Protein AF-A0A9P0LG61-F1 (afdb_monomer_lite)

Foldseek 3Di:
DVVVVVVVVVVVVLQVVQVCVLCVCVVVVHDDDRADGPCGQCVCCVVVVDPPVRSVVVRCVVCVVVD

Secondary structure (DSSP, 8-state):
-HHHHHHHHHHHHHHHHHHHHHTHHHHTT-----PBTTTBT-HHHHTTSS-HHHHHHHHHHH-GGG-

pLDDT: mean 92.23, std 4.89, range [65.5, 98.12]

Organism: Acanthoscelides obtectus (NCBI:txid200917)

Radius of gyration: 16.24 Å; chains: 1; bounding box: 32×25×51 Å

Sequence (67 aa):
MIIVALIVIILTYIVCYNYKLLTYWKRKGVKYVPPLPFVGNSLPVLSGNKNLNEFVIDLYRWYPEER

Structure (mmCIF, N/CA/C/O backbone):
data_AF-A0A9P0LG61-F1
#
_entry.id   AF-A0A9P0LG61-F1
#
loop_
_atom_site.group_PDB
_atom_site.id
_atom_site.type_symbol
_atom_site.label_atom_id
_atom_site.label_alt_id
_atom_site.label_comp_id
_atom_site.label_asym_id
_atom_site.label_entity_id
_atom_site.label_seq_id
_atom_site.pdbx_PDB_ins_code
_atom_site.Cartn_x
_atom_site.Cartn_y
_atom_site.Cartn_z
_atom_site.occupancy
_atom_site.B_iso_or_equiv
_atom_site.auth_seq_id
_atom_site.auth_comp_id
_atom_site.auth_asym_id
_atom_site.auth_atom_id
_atom_site.pdbx_PDB_model_num
ATOM 1 N N . MET A 1 1 ? -18.425 -2.135 26.569 1.00 86.50 1 MET A N 1
ATOM 2 C CA . MET A 1 1 ? -19.128 -1.437 25.464 1.00 86.50 1 MET A CA 1
ATOM 3 C C . MET A 1 1 ? -18.320 -0.265 24.907 1.00 86.50 1 MET A C 1
ATOM 5 O O . MET A 1 1 ? -18.077 -0.263 23.711 1.00 86.50 1 MET A O 1
ATOM 9 N N . ILE A 1 2 ? -17.825 0.666 25.736 1.00 96.06 2 ILE A N 1
ATOM 10 C CA . ILE A 1 2 ? -17.023 1.824 25.274 1.00 96.06 2 ILE A CA 1
ATOM 11 C C . ILE A 1 2 ? -15.742 1.404 24.531 1.00 96.06 2 ILE A C 1
ATOM 13 O O . ILE A 1 2 ? -15.490 1.887 23.436 1.00 96.06 2 ILE A O 1
ATOM 17 N N . ILE A 1 3 ? -14.970 0.453 25.072 1.00 97.38 3 ILE A N 1
ATOM 18 C CA . ILE A 1 3 ? -13.727 -0.025 24.432 1.00 97.38 3 ILE A CA 1
ATOM 19 C C . ILE A 1 3 ? -14.002 -0.613 23.041 1.00 97.38 3 ILE A C 1
ATOM 21 O O . ILE A 1 3 ? -13.303 -0.298 22.084 1.00 97.38 3 ILE A O 1
ATOM 25 N N . VAL A 1 4 ? -15.059 -1.419 22.910 1.00 97.56 4 VAL A N 1
ATOM 26 C CA . VAL A 1 4 ? -15.470 -2.000 21.622 1.00 97.56 4 VAL A CA 1
ATOM 27 C C . VAL A 1 4 ? -15.846 -0.900 20.628 1.00 97.56 4 VAL A C 1
ATOM 29 O O . VAL A 1 4 ? -15.405 -0.941 19.484 1.00 97.56 4 VAL A O 1
ATOM 32 N N . ALA A 1 5 ? -16.594 0.117 21.066 1.00 97.25 5 ALA A N 1
ATOM 33 C CA . ALA A 1 5 ? -16.946 1.251 20.216 1.00 97.25 5 ALA A CA 1
ATOM 34 C C . ALA A 1 5 ? -15.702 2.024 19.740 1.00 97.25 5 ALA A C 1
ATOM 36 O O . ALA A 1 5 ? -15.596 2.343 18.558 1.00 97.25 5 ALA A O 1
ATOM 37 N N . LEU A 1 6 ? -14.726 2.259 20.624 1.00 98.06 6 LEU A N 1
ATOM 38 C CA . LEU A 1 6 ? -13.462 2.909 20.264 1.00 98.06 6 LEU A CA 1
ATOM 39 C C . LEU A 1 6 ? -12.669 2.094 19.236 1.00 98.06 6 LEU A C 1
ATOM 41 O O . LEU 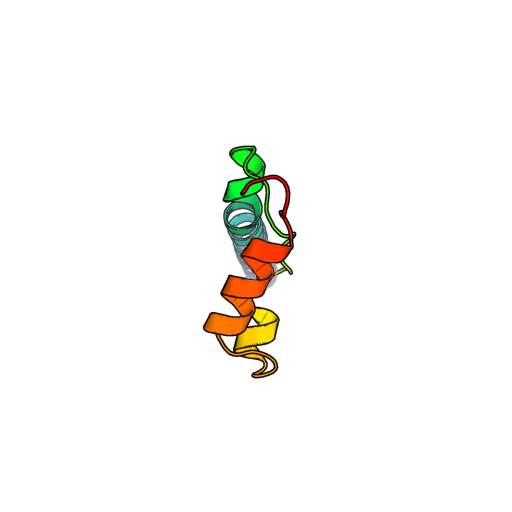A 1 6 ? -12.178 2.661 18.264 1.00 98.06 6 LEU A O 1
ATOM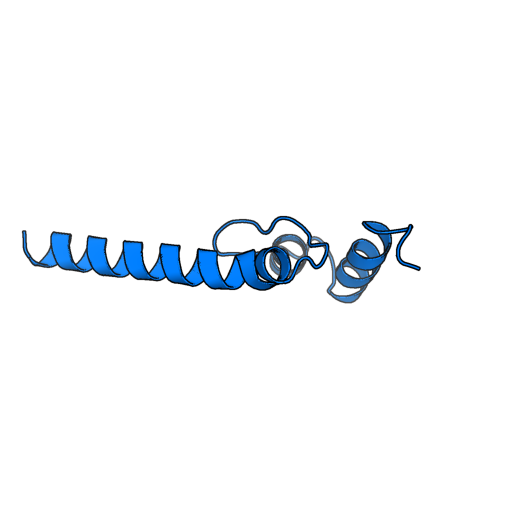 45 N N . ILE A 1 7 ? -12.594 0.771 19.399 1.00 98.06 7 ILE A N 1
ATOM 46 C CA . ILE A 1 7 ? -11.932 -0.115 18.431 1.00 98.06 7 ILE A CA 1
ATOM 47 C C . ILE A 1 7 ? -12.599 -0.002 17.056 1.00 98.06 7 ILE A C 1
ATOM 49 O O . ILE A 1 7 ? -11.909 0.170 16.054 1.00 98.06 7 ILE A O 1
ATOM 53 N N . VAL A 1 8 ? -13.933 -0.038 16.999 1.00 97.88 8 VAL A N 1
ATOM 54 C CA . VAL A 1 8 ? -14.678 0.091 15.736 1.00 97.88 8 VAL A CA 1
ATOM 55 C C . VAL A 1 8 ? -14.418 1.444 15.072 1.00 97.88 8 VAL A C 1
ATOM 57 O O . VAL A 1 8 ? -14.190 1.491 13.862 1.00 97.88 8 VAL A O 1
ATOM 60 N N . ILE A 1 9 ? -14.387 2.537 15.841 1.00 98.12 9 ILE A N 1
ATOM 61 C CA . ILE A 1 9 ? -14.078 3.879 15.322 1.00 98.12 9 ILE A CA 1
ATOM 62 C C . ILE A 1 9 ? -12.668 3.912 14.723 1.00 98.12 9 ILE A C 1
ATOM 64 O O . ILE A 1 9 ? -12.489 4.384 13.600 1.00 98.12 9 ILE A O 1
ATOM 68 N N . ILE A 1 10 ? -11.676 3.371 15.435 1.00 97.81 10 ILE A N 1
ATOM 69 C CA . ILE A 1 10 ? -10.280 3.341 14.982 1.00 97.81 10 ILE A CA 1
ATOM 70 C C . ILE A 1 10 ? -10.142 2.501 13.708 1.00 97.81 10 ILE A C 1
ATOM 72 O O . ILE A 1 10 ? -9.544 2.960 12.736 1.00 97.81 10 ILE A O 1
ATOM 76 N N . LEU A 1 11 ? -10.731 1.303 13.670 1.00 96.25 11 LEU A N 1
ATOM 77 C CA . LEU A 1 11 ? -10.707 0.442 12.485 1.00 96.25 11 LEU A CA 1
ATOM 78 C C . LEU A 1 11 ? -11.362 1.124 11.281 1.00 96.25 11 LEU A C 1
ATOM 80 O O . LEU A 1 11 ? -10.802 1.119 10.186 1.00 96.25 11 LEU A O 1
ATOM 84 N N . THR A 1 12 ? -12.509 1.769 11.492 1.00 95.88 12 THR A N 1
ATOM 85 C CA . THR A 1 12 ? -13.208 2.518 10.441 1.00 95.88 12 THR A CA 1
ATOM 86 C C . THR A 1 12 ? -12.339 3.656 9.911 1.00 95.88 12 THR A C 1
ATOM 88 O O . THR A 1 12 ? -12.189 3.806 8.699 1.00 95.88 12 THR A O 1
ATOM 91 N N . TYR A 1 13 ? -11.708 4.425 10.803 1.00 96.38 13 TYR A N 1
ATOM 92 C CA . TYR A 1 13 ? -10.786 5.492 10.422 1.00 96.38 13 TYR A CA 1
ATOM 93 C C . TYR A 1 13 ? -9.618 4.961 9.582 1.00 96.38 13 TYR A C 1
ATOM 95 O O . TYR A 1 13 ? -9.332 5.509 8.517 1.00 96.38 13 TYR A O 1
ATOM 103 N N . ILE A 1 14 ? -8.990 3.860 10.010 1.00 94.38 14 ILE A N 1
ATOM 104 C CA . ILE A 1 14 ? -7.881 3.222 9.289 1.00 94.38 14 ILE A CA 1
ATOM 105 C C . ILE A 1 14 ? -8.326 2.788 7.890 1.00 94.38 14 ILE A C 1
ATOM 107 O O . ILE A 1 14 ? -7.637 3.091 6.915 1.00 94.38 14 ILE A O 1
ATOM 111 N N . VAL A 1 15 ? -9.472 2.115 7.763 1.00 92.19 15 VAL A N 1
ATOM 112 C CA . VAL A 1 15 ? -9.990 1.648 6.467 1.00 92.19 15 VAL A CA 1
ATOM 113 C C . VAL A 1 15 ? -10.290 2.827 5.539 1.00 92.19 15 VAL A C 1
ATOM 115 O O . VAL A 1 15 ? -9.828 2.839 4.397 1.00 92.19 15 VAL A O 1
ATOM 118 N N . CYS A 1 16 ? -10.990 3.855 6.026 1.00 92.38 16 CYS A N 1
ATOM 119 C CA . CYS A 1 16 ? -11.312 5.052 5.246 1.00 92.38 16 CYS A CA 1
ATOM 120 C C . CYS A 1 16 ? -10.054 5.808 4.796 1.00 92.38 16 CYS A C 1
ATOM 122 O O . CYS A 1 16 ? -9.957 6.236 3.641 1.00 92.38 16 CYS A O 1
ATOM 124 N N . TYR A 1 17 ? -9.074 5.954 5.688 1.00 93.06 17 TYR A N 1
ATOM 125 C CA . TYR A 1 17 ? -7.809 6.611 5.382 1.00 93.06 17 TYR A CA 1
ATOM 126 C C . TYR A 1 17 ? -7.008 5.836 4.327 1.00 93.06 17 TYR A C 1
ATOM 128 O O . TYR A 1 17 ? -6.582 6.419 3.327 1.00 93.06 17 TYR A O 1
ATOM 136 N N . ASN A 1 18 ? -6.883 4.514 4.484 1.00 91.75 18 ASN A N 1
ATOM 137 C CA . ASN A 1 18 ? -6.222 3.653 3.504 1.00 91.75 18 ASN A CA 1
ATOM 138 C C . ASN A 1 18 ? -6.922 3.708 2.144 1.00 91.75 18 ASN A C 1
ATOM 140 O O . ASN A 1 18 ? -6.265 3.901 1.125 1.00 91.75 18 ASN A O 1
ATOM 144 N N . TYR A 1 19 ? -8.254 3.625 2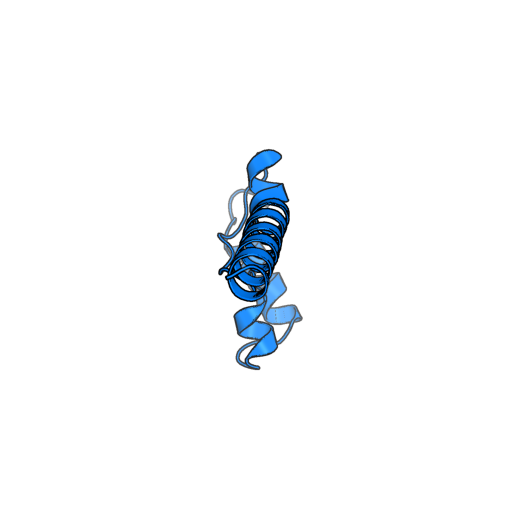.111 1.00 90.25 19 TYR A N 1
ATOM 145 C CA . TYR A 1 19 ? -9.011 3.744 0.867 1.00 90.25 19 TYR A CA 1
ATOM 146 C C . TYR A 1 19 ? -8.750 5.085 0.167 1.00 90.25 19 TYR A C 1
ATOM 148 O O . TYR A 1 19 ? -8.544 5.129 -1.049 1.00 90.25 19 TYR A O 1
ATOM 156 N N . LYS A 1 20 ? -8.688 6.189 0.924 1.00 92.00 20 LYS A N 1
ATOM 157 C CA . LYS A 1 20 ? -8.363 7.514 0.382 1.00 92.00 20 LYS A CA 1
ATOM 158 C C . LYS A 1 20 ? -6.950 7.561 -0.205 1.00 92.00 20 LYS A C 1
ATOM 160 O O . LYS A 1 20 ? -6.776 8.156 -1.271 1.00 92.00 20 LYS A O 1
ATOM 165 N N . LEU A 1 21 ? -5.959 6.951 0.437 1.00 91.69 21 LEU A N 1
ATOM 166 C CA . LEU A 1 21 ? -4.596 6.878 -0.096 1.00 91.69 21 LEU A CA 1
ATOM 167 C C . LEU A 1 21 ? -4.539 6.046 -1.381 1.00 91.69 21 LEU A C 1
ATOM 169 O O . LEU A 1 21 ? -4.085 6.528 -2.417 1.00 91.69 21 LEU A O 1
ATOM 173 N N . LEU A 1 22 ? -5.089 4.835 -1.337 1.00 92.06 22 LEU A N 1
ATOM 174 C CA . LEU A 1 22 ? -5.063 3.873 -2.436 1.00 92.06 22 LEU A CA 1
ATOM 175 C C . LEU A 1 22 ? -5.810 4.357 -3.689 1.00 92.06 22 LEU A C 1
ATOM 177 O O . LEU A 1 22 ? -5.448 4.009 -4.809 1.00 92.06 22 LEU A O 1
ATOM 181 N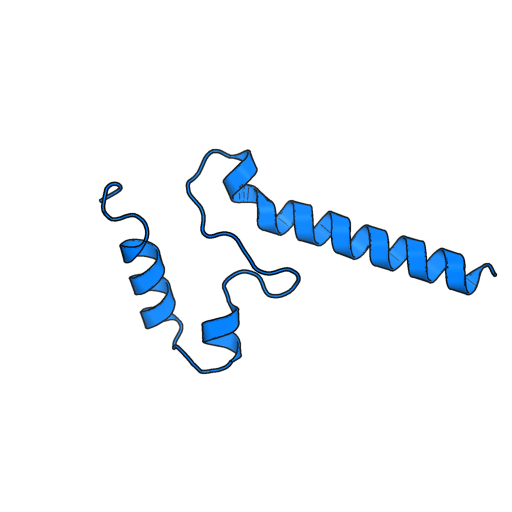 N . THR A 1 23 ? -6.822 5.210 -3.526 1.00 91.94 23 THR A N 1
ATOM 182 C CA . THR A 1 23 ? -7.590 5.785 -4.644 1.00 91.94 23 THR A CA 1
ATOM 183 C C . THR A 1 23 ? -7.112 7.178 -5.077 1.00 91.94 23 THR A C 1
ATOM 185 O O . THR A 1 23 ? -7.836 7.876 -5.787 1.00 91.94 23 THR A O 1
ATOM 188 N N . TYR A 1 24 ? -5.912 7.619 -4.676 1.00 94.00 24 TYR A N 1
ATOM 189 C CA . TYR A 1 24 ? -5.369 8.929 -5.067 1.00 94.00 24 TYR A CA 1
ATOM 190 C C . TYR A 1 24 ? -5.332 9.130 -6.588 1.00 94.00 24 TYR A C 1
ATOM 192 O O . TYR A 1 24 ? -5.927 10.084 -7.091 1.00 94.00 24 TYR A O 1
ATOM 200 N N . TRP A 1 25 ? -4.707 8.203 -7.316 1.00 93.75 25 TRP A N 1
ATOM 201 C CA . TRP A 1 25 ? -4.573 8.278 -8.775 1.00 93.75 25 TRP A CA 1
ATOM 202 C C . TRP A 1 25 ? -5.918 8.141 -9.490 1.00 93.75 25 TRP A C 1
ATOM 204 O O . TRP A 1 25 ? -6.205 8.917 -10.399 1.00 93.75 25 TRP A O 1
ATOM 214 N N . LYS A 1 26 ? -6.805 7.280 -8.965 1.00 93.69 26 LYS A N 1
ATOM 215 C CA . LYS A 1 26 ? -8.206 7.179 -9.404 1.00 93.69 26 LYS A CA 1
ATOM 216 C C . LYS A 1 26 ? -8.902 8.542 -9.395 1.00 93.69 26 LYS A C 1
ATOM 218 O O . LYS A 1 26 ? -9.523 8.920 -10.380 1.00 93.69 26 LYS A O 1
ATOM 223 N N . ARG A 1 27 ? -8.787 9.298 -8.294 1.00 95.19 27 ARG A N 1
ATOM 224 C CA . ARG A 1 27 ? -9.404 10.634 -8.160 1.00 95.19 27 ARG A CA 1
ATOM 225 C C . ARG A 1 27 ? -8.779 11.689 -9.071 1.00 95.19 27 ARG A C 1
ATOM 227 O O . ARG A 1 27 ? -9.408 12.709 -9.319 1.00 95.19 27 ARG A O 1
ATOM 234 N N . LYS A 1 28 ? -7.547 11.473 -9.531 1.00 95.06 28 LYS A N 1
ATOM 235 C CA . LYS A 1 28 ? -6.840 12.360 -10.461 1.00 95.06 28 LYS A CA 1
ATOM 236 C C . LYS A 1 28 ? -7.082 12.005 -11.931 1.00 95.06 28 LYS A C 1
ATOM 238 O O . LYS A 1 28 ? -6.566 12.708 -12.788 1.00 95.06 28 LYS A O 1
ATOM 243 N N . GLY A 1 29 ? -7.839 10.943 -12.221 1.00 94.12 29 GLY A N 1
ATOM 244 C CA . GLY A 1 29 ? -8.056 10.468 -13.591 1.00 94.12 29 GLY A CA 1
ATOM 245 C C . GLY A 1 29 ? -6.809 9.850 -14.229 1.00 94.12 29 GLY A C 1
ATOM 246 O O . GLY A 1 29 ? -6.779 9.655 -15.437 1.00 94.12 29 GLY A O 1
ATOM 247 N N . VAL A 1 30 ? -5.784 9.544 -13.429 1.00 92.31 30 VAL A N 1
ATOM 248 C CA . VAL A 1 30 ? -4.560 8.889 -13.897 1.00 92.31 30 VAL A CA 1
ATOM 249 C C . VAL A 1 30 ? -4.804 7.387 -13.898 1.00 92.31 30 VAL A C 1
ATOM 251 O O . VAL A 1 30 ? -5.301 6.850 -12.899 1.00 92.31 30 VAL A O 1
ATOM 254 N N . LYS A 1 31 ? -4.468 6.703 -14.999 1.00 89.19 31 LYS A N 1
ATOM 255 C CA . LYS A 1 31 ? -4.561 5.243 -15.048 1.00 89.19 31 LYS A CA 1
ATOM 256 C C . LYS A 1 31 ? -3.679 4.645 -13.958 1.00 89.19 31 LYS A C 1
ATOM 258 O O . LYS A 1 31 ? -2.565 5.092 -13.699 1.00 89.19 31 LYS A O 1
ATOM 263 N N . TYR A 1 32 ? -4.222 3.671 -13.247 1.00 90.50 32 TYR A N 1
ATOM 264 C CA . TYR A 1 32 ? -3.588 3.135 -12.058 1.00 90.50 32 TYR A CA 1
ATOM 265 C C . TYR A 1 32 ? -3.946 1.673 -11.903 1.00 90.50 32 TYR A C 1
ATOM 267 O O . TYR A 1 32 ? -5.015 1.212 -12.297 1.00 90.50 32 TYR A O 1
ATOM 275 N N . VAL A 1 33 ? -3.036 0.942 -11.288 1.00 90.56 33 VAL A N 1
ATOM 276 C CA . VAL A 1 33 ? -3.224 -0.473 -11.002 1.00 90.56 33 VAL A CA 1
ATOM 277 C C . VAL A 1 33 ? -4.085 -0.582 -9.755 1.00 90.56 33 VAL A C 1
ATOM 279 O O . VAL A 1 33 ? -3.698 0.003 -8.735 1.00 90.56 33 VAL A O 1
ATOM 282 N N . PRO A 1 34 ? -5.223 -1.296 -9.807 1.00 89.50 34 PRO A N 1
ATOM 283 C CA . PRO A 1 34 ? -6.082 -1.489 -8.651 1.00 89.50 34 PRO A CA 1
ATOM 284 C C . PRO A 1 34 ? -5.295 -2.073 -7.467 1.00 89.50 34 PRO A C 1
ATOM 286 O O . PRO A 1 34 ? -4.845 -3.214 -7.543 1.00 89.50 34 PRO A O 1
ATOM 289 N N . PRO A 1 35 ? -5.113 -1.304 -6.381 1.00 91.56 35 PRO A N 1
ATOM 290 C CA . PRO A 1 35 ? -4.338 -1.760 -5.240 1.00 91.56 35 PRO A CA 1
ATOM 291 C C . PRO A 1 35 ? -5.117 -2.761 -4.393 1.00 91.56 35 PRO A C 1
ATOM 293 O O . PRO A 1 35 ? -6.330 -2.627 -4.213 1.00 91.56 35 PRO A O 1
ATOM 296 N N . LEU A 1 36 ? -4.400 -3.703 -3.779 1.00 88.38 36 LEU A N 1
ATOM 297 C CA . LEU A 1 36 ? -4.968 -4.544 -2.732 1.00 88.38 36 LEU A CA 1
ATOM 298 C C . LEU A 1 36 ? -5.200 -3.726 -1.449 1.00 88.38 36 LEU A C 1
ATOM 300 O O . LEU A 1 36 ? -4.410 -2.823 -1.140 1.00 88.38 36 LEU A O 1
ATOM 304 N N . PRO A 1 37 ? -6.243 -4.046 -0.660 1.00 83.44 37 PRO A N 1
ATOM 305 C CA . PRO A 1 37 ? -6.434 -3.448 0.657 1.00 83.44 37 PRO A CA 1
ATOM 306 C C . PRO A 1 37 ? -5.187 -3.616 1.539 1.00 83.44 37 PRO A C 1
ATOM 308 O O . PRO A 1 37 ? -4.564 -4.675 1.538 1.00 83.44 37 PRO A O 1
ATOM 311 N N . PHE A 1 38 ? -4.840 -2.574 2.301 1.00 82.19 38 PHE A N 1
ATOM 312 C CA . PHE A 1 38 ? -3.710 -2.493 3.248 1.00 82.19 38 PHE A CA 1
ATOM 313 C C . PHE A 1 38 ? -2.290 -2.577 2.655 1.00 82.19 38 PHE A C 1
ATOM 315 O O . PHE A 1 38 ? -1.424 -1.828 3.092 1.00 82.19 38 PHE A O 1
ATOM 322 N N . VAL A 1 39 ? -2.036 -3.439 1.666 1.00 88.44 39 VAL A N 1
ATOM 323 C CA . VAL A 1 39 ? -0.688 -3.669 1.097 1.00 88.44 39 VAL A CA 1
ATOM 324 C C . VAL A 1 39 ? -0.444 -2.953 -0.234 1.00 88.44 39 VAL A C 1
ATOM 326 O O . VAL A 1 39 ? 0.694 -2.848 -0.693 1.00 88.44 39 VAL A O 1
ATOM 329 N N . GLY A 1 40 ? -1.498 -2.444 -0.871 1.00 90.44 40 GLY A N 1
ATOM 330 C CA . GLY A 1 40 ? -1.384 -1.750 -2.145 1.00 90.44 40 GLY A CA 1
ATOM 331 C C . GLY A 1 40 ? -0.944 -2.672 -3.284 1.00 90.44 40 GLY A C 1
ATOM 332 O O . GLY A 1 40 ? -1.338 -3.833 -3.354 1.00 90.44 40 GLY A O 1
ATOM 333 N N . ASN A 1 41 ? -0.114 -2.145 -4.185 1.00 92.88 41 ASN A N 1
ATOM 334 C CA . ASN A 1 41 ? 0.477 -2.911 -5.290 1.00 92.88 41 ASN A CA 1
ATOM 335 C C . ASN A 1 41 ? 1.850 -3.504 -4.941 1.00 92.88 41 ASN A C 1
ATOM 337 O O . ASN A 1 41 ? 2.447 -4.192 -5.761 1.00 92.88 41 ASN A O 1
ATOM 341 N N . SER A 1 42 ? 2.351 -3.261 -3.728 1.00 91.50 42 SER A N 1
ATOM 342 C CA . SER A 1 42 ? 3.697 -3.662 -3.313 1.00 91.50 42 SER A CA 1
ATOM 343 C C . SER A 1 42 ? 3.797 -5.133 -2.907 1.00 91.50 42 SER A C 1
ATOM 345 O O . SER A 1 42 ? 4.897 -5.604 -2.635 1.00 91.50 42 SER A O 1
ATOM 347 N N . LEU A 1 43 ? 2.685 -5.880 -2.865 1.00 92.94 43 LEU A N 1
ATOM 348 C CA . LEU A 1 43 ? 2.668 -7.276 -2.415 1.00 92.94 43 LEU A CA 1
ATOM 349 C C . LEU A 1 43 ? 3.705 -8.173 -3.125 1.00 92.94 43 LEU A C 1
ATOM 351 O O . LEU A 1 43 ? 4.386 -8.912 -2.416 1.00 92.94 43 LEU A O 1
ATOM 355 N N . PRO A 1 44 ? 3.906 -8.120 -4.459 1.00 93.50 44 PRO A N 1
ATOM 356 C CA . PRO A 1 44 ? 4.925 -8.937 -5.125 1.00 93.50 44 PRO A CA 1
ATOM 357 C C . PRO A 1 44 ? 6.349 -8.636 -4.643 1.00 93.50 44 PRO A C 1
ATOM 359 O O . PRO A 1 44 ? 7.160 -9.548 -4.532 1.00 93.50 44 PRO A O 1
ATOM 362 N N . VAL A 1 45 ? 6.626 -7.373 -4.305 1.00 95.00 45 VAL A N 1
ATOM 363 C CA . VAL A 1 45 ? 7.922 -6.937 -3.768 1.00 95.00 45 VAL A CA 1
ATOM 364 C C . VAL A 1 45 ? 8.076 -7.359 -2.307 1.00 95.00 45 VAL A C 1
ATOM 366 O O . VAL A 1 45 ? 9.095 -7.924 -1.929 1.00 95.00 45 VAL A O 1
ATOM 369 N N . LEU A 1 46 ? 7.040 -7.154 -1.488 1.00 93.75 46 LEU A N 1
ATOM 370 C CA . LEU A 1 46 ? 7.051 -7.508 -0.062 1.00 93.75 46 LEU A CA 1
ATOM 371 C C . LEU A 1 46 ? 7.113 -9.020 0.180 1.00 93.75 46 LEU A C 1
ATOM 373 O O . LEU A 1 46 ? 7.721 -9.463 1.147 1.00 93.75 46 LEU A O 1
ATOM 377 N N . SER A 1 47 ? 6.490 -9.809 -0.695 1.00 94.44 47 SER A N 1
ATOM 378 C CA . SER A 1 47 ? 6.538 -11.277 -0.648 1.00 94.44 47 SER A CA 1
ATOM 379 C C . SER A 1 47 ? 7.840 -11.860 -1.205 1.00 94.44 47 SER A C 1
ATOM 381 O O . SER A 1 47 ? 8.008 -13.074 -1.180 1.00 94.44 47 SER A O 1
ATOM 383 N N . GLY A 1 48 ? 8.748 -11.025 -1.726 1.00 94.00 48 GLY A N 1
ATOM 384 C CA . GLY A 1 48 ? 9.996 -11.471 -2.349 1.00 94.00 48 GLY A CA 1
ATOM 385 C C . GLY A 1 48 ? 9.813 -12.164 -3.703 1.00 94.00 48 GLY A C 1
ATOM 386 O O . GLY A 1 48 ? 10.785 -12.655 -4.266 1.00 94.00 48 GLY A O 1
ATOM 387 N N . ASN A 1 49 ? 8.592 -12.187 -4.248 1.00 94.12 49 ASN A N 1
ATOM 388 C CA . ASN A 1 49 ? 8.293 -12.789 -5.548 1.00 94.12 49 ASN A CA 1
ATOM 389 C C . ASN A 1 49 ? 8.884 -11.994 -6.721 1.00 94.12 49 ASN A C 1
ATOM 391 O O . ASN A 1 49 ? 9.103 -12.559 -7.789 1.00 94.12 49 ASN A O 1
ATOM 395 N N . LYS A 1 50 ? 9.086 -10.684 -6.545 1.00 94.81 50 LYS A N 1
ATOM 396 C CA . LYS A 1 50 ? 9.706 -9.788 -7.530 1.00 94.81 50 LYS A CA 1
ATOM 397 C C . LYS A 1 50 ? 10.623 -8.801 -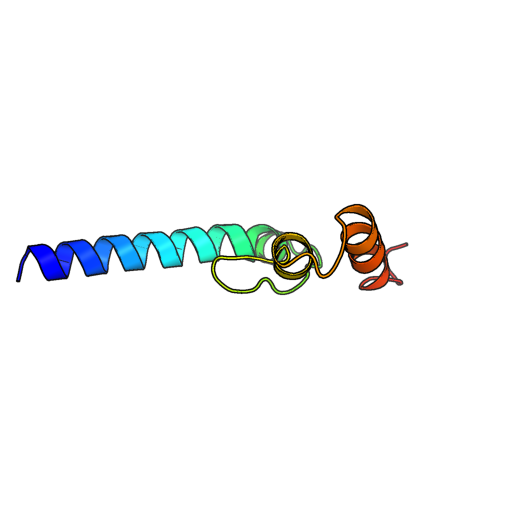6.834 1.00 94.81 50 LYS A C 1
ATOM 399 O O . LYS A 1 50 ? 10.316 -8.343 -5.735 1.00 94.81 50 LYS A O 1
ATOM 404 N N . ASN A 1 51 ? 11.705 -8.405 -7.493 1.00 95.44 51 ASN A N 1
ATOM 405 C CA . ASN A 1 51 ? 12.453 -7.238 -7.030 1.00 95.44 51 ASN A CA 1
ATOM 406 C C . ASN A 1 51 ? 11.751 -5.931 -7.451 1.00 95.44 51 ASN A C 1
ATOM 408 O O . ASN A 1 51 ? 10.835 -5.917 -8.279 1.00 95.44 51 ASN A O 1
ATOM 412 N N . LEU A 1 52 ? 12.175 -4.807 -6.865 1.00 93.62 52 LEU A N 1
ATOM 413 C CA . LEU A 1 52 ? 11.570 -3.501 -7.140 1.00 93.62 52 LEU A CA 1
ATOM 414 C C . LEU A 1 52 ? 11.686 -3.099 -8.621 1.00 93.62 52 LEU A C 1
ATOM 416 O O . LEU A 1 52 ? 10.742 -2.539 -9.173 1.00 93.62 52 LEU A O 1
ATOM 420 N N . ASN A 1 53 ? 12.811 -3.406 -9.270 1.00 95.25 53 ASN A N 1
ATOM 421 C CA . ASN A 1 53 ? 13.055 -3.025 -10.6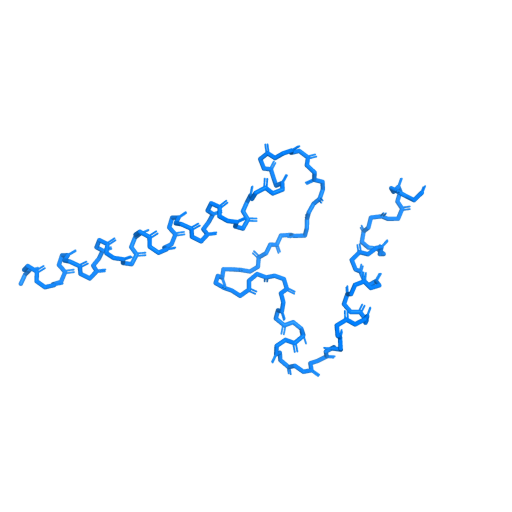62 1.00 95.25 53 ASN A CA 1
ATOM 422 C C . ASN A 1 53 ? 12.122 -3.779 -11.616 1.00 95.25 53 ASN A C 1
ATOM 424 O O . ASN A 1 53 ? 11.520 -3.172 -12.499 1.00 95.25 53 ASN A O 1
ATOM 428 N N . GLU A 1 54 ? 11.952 -5.085 -11.407 1.00 95.44 54 GLU A N 1
ATOM 429 C CA . GLU A 1 54 ? 10.998 -5.918 -12.146 1.00 95.44 54 GLU A CA 1
ATOM 430 C C . GLU A 1 54 ? 9.571 -5.394 -12.000 1.00 95.44 54 GLU A C 1
ATOM 432 O O . GLU A 1 54 ? 8.867 -5.227 -12.994 1.00 95.44 54 GLU A O 1
ATOM 437 N N . PHE A 1 55 ? 9.164 -5.064 -10.772 1.00 94.81 55 PHE A N 1
ATOM 438 C CA . PHE A 1 55 ? 7.842 -4.504 -10.512 1.00 94.81 55 PHE A CA 1
ATOM 439 C C . PHE A 1 55 ? 7.611 -3.176 -11.251 1.00 94.81 55 PHE A C 1
ATOM 441 O O . PHE A 1 55 ? 6.547 -2.972 -11.838 1.00 94.81 55 PHE A O 1
ATOM 448 N N . VAL A 1 56 ? 8.605 -2.281 -11.270 1.00 92.12 56 VAL A N 1
ATOM 449 C CA . VAL A 1 56 ? 8.513 -1.010 -12.005 1.00 92.12 56 VAL A CA 1
ATOM 450 C C . VAL A 1 56 ? 8.397 -1.255 -13.511 1.00 92.12 56 VAL A C 1
ATOM 452 O O . VAL A 1 56 ? 7.562 -0.633 -14.163 1.00 92.12 56 VAL A O 1
ATOM 455 N N . ILE A 1 57 ? 9.178 -2.181 -14.073 1.00 93.69 57 ILE A N 1
ATOM 456 C CA . ILE A 1 57 ? 9.090 -2.538 -15.498 1.00 93.69 57 ILE A CA 1
ATOM 457 C C . ILE A 1 57 ? 7.693 -3.069 -15.845 1.00 93.69 57 ILE A C 1
ATOM 459 O O . ILE A 1 57 ? 7.132 -2.689 -16.874 1.00 93.69 57 ILE A O 1
ATOM 463 N N . ASP A 1 58 ? 7.112 -3.911 -14.992 1.00 92.94 58 ASP A N 1
ATOM 464 C CA . ASP A 1 58 ? 5.760 -4.435 -15.194 1.00 92.94 58 ASP A CA 1
ATOM 465 C C . ASP A 1 58 ? 4.700 -3.329 -15.172 1.00 92.94 58 ASP A C 1
ATOM 467 O O . ASP A 1 58 ? 3.790 -3.336 -16.003 1.00 92.94 58 ASP A O 1
ATOM 471 N N . LEU A 1 59 ? 4.859 -2.326 -14.304 1.00 90.50 59 LEU A N 1
ATOM 472 C CA . LEU A 1 59 ? 3.973 -1.164 -14.262 1.00 90.50 59 LEU A CA 1
ATOM 473 C C . LEU A 1 59 ? 3.945 -0.414 -15.607 1.00 90.50 59 LEU A C 1
ATOM 475 O O . LEU A 1 59 ? 2.867 -0.093 -16.104 1.00 90.50 59 LEU A O 1
ATOM 479 N N . TYR A 1 60 ? 5.106 -0.214 -16.242 1.00 89.25 60 TYR A N 1
ATOM 480 C CA . TYR A 1 60 ? 5.210 0.381 -17.586 1.00 89.25 60 TYR A CA 1
ATOM 481 C C . TYR A 1 60 ? 4.673 -0.516 -18.707 1.00 89.25 60 TYR A C 1
ATOM 483 O O . TYR A 1 60 ? 4.448 -0.050 -19.827 1.00 89.25 60 TYR A O 1
ATOM 491 N N . ARG A 1 61 ? 4.553 -1.826 -18.478 1.00 91.50 61 ARG A N 1
ATOM 492 C CA . ARG A 1 61 ? 4.011 -2.780 -19.458 1.00 91.50 61 ARG A CA 1
ATOM 493 C C . ARG A 1 61 ? 2.494 -2.904 -19.372 1.00 91.50 61 ARG A C 1
ATOM 495 O O . ARG A 1 61 ? 1.884 -3.284 -20.362 1.00 91.50 61 ARG A O 1
ATOM 502 N N . TRP A 1 62 ? 1.886 -2.560 -18.238 1.00 89.69 62 TRP A N 1
ATOM 503 C CA . TRP A 1 62 ? 0.430 -2.570 -18.075 1.00 89.69 62 TRP A CA 1
ATOM 504 C C . TRP A 1 62 ? -0.299 -1.485 -18.871 1.00 89.69 62 TRP A C 1
ATOM 506 O O . TRP A 1 62 ? -1.475 -1.656 -19.179 1.00 89.69 62 TRP A O 1
ATOM 516 N N . TYR A 1 63 ? 0.398 -0.413 -19.254 1.00 89.12 63 TYR A N 1
ATOM 517 C CA . TYR A 1 63 ? -0.155 0.684 -20.052 1.00 89.12 63 TYR A CA 1
ATOM 518 C C . TYR A 1 63 ? 0.693 0.934 -21.309 1.00 89.12 63 TYR A C 1
ATOM 520 O O . TYR A 1 63 ? 1.348 1.968 -21.418 1.00 89.12 63 TYR A O 1
ATOM 528 N N . PRO A 1 64 ? 0.728 -0.014 -22.267 1.00 86.25 64 PRO A N 1
ATOM 529 C CA . PRO A 1 64 ? 1.611 0.077 -23.431 1.00 86.25 64 PRO A CA 1
ATOM 530 C C . PRO A 1 64 ? 1.247 1.230 -24.378 1.00 86.25 64 PRO A C 1
ATOM 532 O O . PRO A 1 64 ? 2.127 1.734 -25.064 1.00 86.25 64 PRO A O 1
ATOM 535 N N . GLU A 1 65 ? -0.017 1.661 -24.388 1.00 89.00 65 GLU A N 1
ATOM 536 C CA . GLU A 1 65 ? -0.515 2.771 -25.215 1.00 89.00 65 GLU A CA 1
ATOM 537 C C . GLU A 1 65 ? -0.149 4.166 -24.679 1.00 89.00 65 GLU A C 1
ATOM 539 O O . GLU A 1 65 ? -0.420 5.160 -25.341 1.00 89.00 65 GLU A O 1
ATOM 544 N N . GLU A 1 66 ? 0.433 4.263 -23.479 1.00 80.88 66 GLU A N 1
ATOM 545 C CA . GLU A 1 66 ? 0.839 5.542 -22.867 1.00 80.88 66 GLU A CA 1
ATOM 546 C C . GLU A 1 66 ? 2.331 5.860 -23.059 1.00 80.88 66 GLU A C 1
ATOM 548 O O . GLU A 1 66 ? 2.862 6.743 -22.387 1.00 80.88 66 GLU A O 1
ATOM 553 N N . ARG A 1 67 ? 3.014 5.113 -23.935 1.00 65.50 67 ARG A N 1
ATOM 554 C CA . ARG A 1 67 ? 4.433 5.297 -24.263 1.00 65.50 67 ARG A CA 1
ATOM 555 C C . ARG A 1 67 ? 4.653 6.287 -25.394 1.00 65.50 67 ARG A C 1
ATOM 557 O O . ARG A 1 67 ? 3.828 6.299 -26.331 1.00 65.50 67 ARG A O 1
#